Protein AF-N8VM31-F1 (afdb_monomer_lite)

Foldseek 3Di:
DADDPVCVQVVCQVVVFFKWKQWPRHTAWTWDFDDVVLVRAIWIFGDPVPPDDTDTDGPVHNDCVVVQVVCVVVVIDIDMDGHDHPPPDPDD

Radius of gyration: 13.93 Å; chains: 1; bounding box: 36×43×25 Å

Secondary structure (DSSP, 8-state):
----HHHHHHHHHHHT-SEEEEETTEEEEEEE---GGGTT--EEE---SSSPPP-EEE-SSS-HHHHHHHHHHTT--EEEEE------PPP-

Sequence (92 aa):
MSYDLDKVISFGQKIGAEVAVIMNNELRNYYKMGNKDTKYCCLTYTNHNNGRPLRWESANEYHYERIIEFNRSMGYAVEVIEIPKHEKKPEP

Structure (mmCIF, N/CA/C/O backbone):
data_AF-N8VM31-F1
#
_entry.id   AF-N8VM31-F1
#
loop_
_atom_site.group_PDB
_atom_site.id
_atom_site.type_symbol
_atom_site.label_atom_id
_atom_site.label_alt_id
_atom_site.label_comp_id
_atom_site.label_asym_id
_atom_site.label_entity_id
_atom_site.label_seq_id
_atom_site.pdbx_PDB_ins_code
_atom_site.Cartn_x
_atom_site.Cartn_y
_atom_site.Cartn_z
_atom_site.occupancy
_atom_site.B_iso_or_equiv
_atom_site.auth_seq_id
_atom_site.auth_comp_id
_atom_site.auth_asym_id
_atom_site.auth_atom_id
_atom_site.pdbx_PDB_model_num
ATOM 1 N N . MET A 1 1 ? -19.732 -3.532 4.880 1.00 50.81 1 MET A N 1
ATOM 2 C CA . MET A 1 1 ? -18.942 -4.781 4.921 1.00 50.81 1 MET A CA 1
ATOM 3 C C . MET A 1 1 ? -17.563 -4.412 5.430 1.00 50.81 1 MET A C 1
ATOM 5 O O . MET A 1 1 ? -17.089 -3.351 5.061 1.00 50.81 1 MET A O 1
ATOM 9 N N . SER A 1 2 ? -16.997 -5.216 6.326 1.00 76.50 2 SER A N 1
ATOM 10 C CA . SER A 1 2 ? -15.610 -5.096 6.791 1.00 76.50 2 SER A CA 1
ATOM 11 C C . SER A 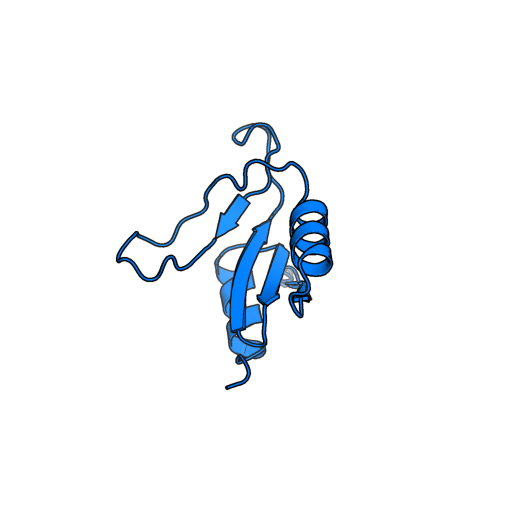1 2 ? -14.736 -5.979 5.894 1.00 76.50 2 SER A C 1
ATOM 13 O O . SER A 1 2 ? -15.213 -6.996 5.385 1.00 76.50 2 SER A O 1
ATOM 15 N N . TYR A 1 3 ? -13.511 -5.546 5.613 1.00 86.25 3 TYR A N 1
ATOM 16 C CA . TYR A 1 3 ? -12.540 -6.300 4.822 1.00 86.25 3 TYR A CA 1
ATOM 17 C C . TYR A 1 3 ? -12.111 -7.591 5.550 1.00 86.25 3 TYR A C 1
ATOM 19 O O . TYR A 1 3 ? -12.172 -7.693 6.771 1.00 86.25 3 TYR A O 1
ATOM 27 N N . ASP A 1 4 ? -11.660 -8.591 4.795 1.00 93.94 4 ASP A N 1
ATOM 28 C CA . ASP A 1 4 ? -11.116 -9.836 5.347 1.00 93.94 4 ASP A CA 1
ATOM 29 C C . ASP A 1 4 ? -9.607 -9.665 5.585 1.00 93.94 4 ASP A C 1
ATOM 31 O O . ASP A 1 4 ? -8.831 -9.603 4.626 1.00 93.94 4 ASP A O 1
ATOM 35 N N . LEU A 1 5 ? -9.202 -9.531 6.852 1.00 94.69 5 LEU A N 1
ATOM 36 C CA . LEU A 1 5 ? -7.818 -9.242 7.241 1.00 94.69 5 LEU A CA 1
ATOM 37 C C . LEU A 1 5 ? -6.831 -10.305 6.733 1.00 94.69 5 LEU A C 1
ATOM 39 O O . LEU A 1 5 ? -5.787 -9.954 6.181 1.00 94.69 5 LEU A O 1
ATOM 43 N N . ASP A 1 6 ? -7.177 -11.588 6.839 1.00 95.00 6 ASP A N 1
ATOM 44 C CA . ASP A 1 6 ? -6.301 -12.685 6.415 1.00 95.00 6 ASP A CA 1
ATOM 45 C C . ASP A 1 6 ? -6.090 -12.669 4.898 1.00 95.00 6 ASP A C 1
ATOM 47 O O . ASP A 1 6 ? -4.973 -12.868 4.404 1.00 95.00 6 ASP A O 1
ATOM 51 N N . LYS A 1 7 ? -7.142 -12.362 4.129 1.00 95.50 7 LYS A N 1
ATOM 52 C CA . LYS A 1 7 ? -7.016 -12.162 2.677 1.00 95.50 7 LYS A CA 1
ATOM 53 C C . LYS A 1 7 ? -6.175 -10.938 2.339 1.00 95.50 7 LYS A C 1
ATOM 55 O O . LYS A 1 7 ? -5.370 -11.005 1.410 1.00 95.50 7 LYS A O 1
ATOM 60 N N . VAL A 1 8 ? -6.334 -9.837 3.076 1.00 95.88 8 VAL A N 1
ATOM 61 C CA . VAL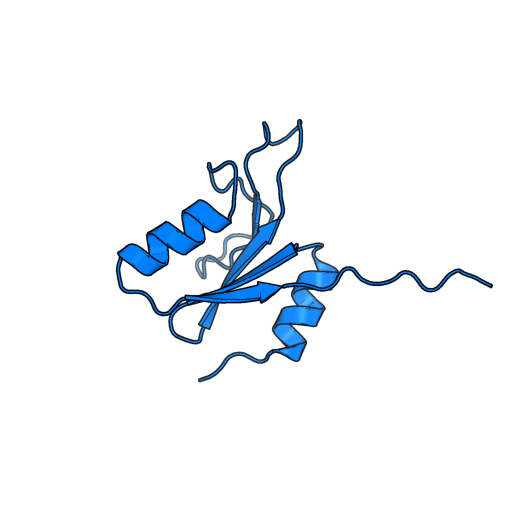 A 1 8 ? -5.542 -8.619 2.858 1.00 95.88 8 VAL A CA 1
ATOM 62 C C . VAL A 1 8 ? -4.058 -8.906 3.077 1.00 95.88 8 VAL A C 1
ATOM 64 O O . VAL A 1 8 ? -3.252 -8.572 2.205 1.00 95.88 8 VAL A O 1
ATOM 67 N N . ILE A 1 9 ? -3.713 -9.562 4.189 1.00 96.31 9 ILE A N 1
ATOM 68 C CA . ILE A 1 9 ? -2.333 -9.902 4.552 1.00 96.31 9 ILE A CA 1
ATOM 69 C C . ILE A 1 9 ? -1.738 -10.896 3.555 1.00 96.31 9 ILE A C 1
ATOM 71 O O . ILE A 1 9 ? -0.693 -10.619 2.967 1.00 96.31 9 ILE A O 1
ATOM 75 N N . SER A 1 10 ? -2.411 -12.024 3.314 1.00 95.88 10 SER A N 1
ATOM 76 C CA . SER A 1 10 ? -1.900 -13.074 2.421 1.00 95.88 10 SER A CA 1
ATOM 77 C C . SER A 1 10 ? -1.697 -12.576 0.988 1.00 95.88 10 SER A C 1
ATOM 79 O O . SER A 1 10 ? -0.688 -12.892 0.349 1.00 95.88 10 SER A O 1
ATOM 81 N N . PHE A 1 11 ? -2.609 -11.741 0.479 1.00 95.38 11 PHE A N 1
ATOM 82 C CA . PHE A 1 11 ? -2.438 -11.125 -0.832 1.00 95.38 11 PHE A CA 1
ATOM 83 C C . PHE A 1 11 ? -1.310 -10.089 -0.832 1.00 95.38 11 PHE A C 1
ATOM 85 O O . PHE A 1 11 ? -0.492 -10.097 -1.753 1.00 95.38 11 PHE A O 1
ATOM 92 N N . GLY A 1 12 ? -1.215 -9.251 0.206 1.00 96.44 12 GLY A N 1
ATOM 93 C CA . GLY A 1 12 ? -0.128 -8.285 0.376 1.00 96.44 12 GLY A CA 1
ATOM 94 C C . GLY A 1 12 ? 1.247 -8.956 0.347 1.00 96.44 12 GLY A C 1
ATOM 95 O O . GLY A 1 12 ? 2.128 -8.533 -0.402 1.00 96.44 12 GLY A O 1
ATOM 96 N N . GLN A 1 13 ? 1.405 -10.065 1.073 1.00 96.44 13 GLN A N 1
ATOM 97 C CA . GLN A 1 13 ? 2.626 -10.874 1.062 1.00 96.44 13 GLN A CA 1
ATOM 98 C C . GLN A 1 13 ? 2.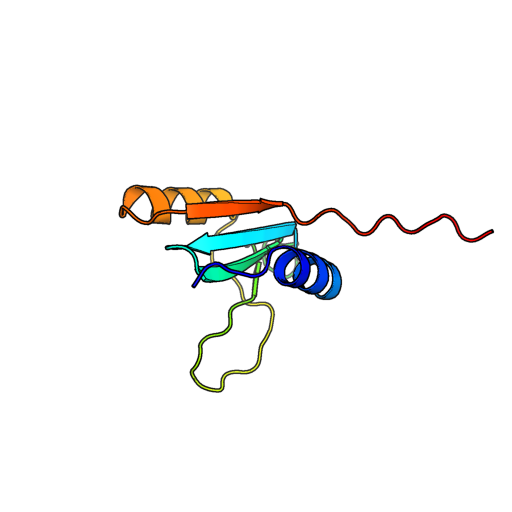933 -11.419 -0.333 1.00 96.44 13 GLN A C 1
ATOM 100 O O . GLN A 1 13 ? 4.060 -11.293 -0.814 1.00 96.44 13 GLN A O 1
ATOM 105 N N . LYS A 1 14 ? 1.924 -11.976 -1.015 1.00 95.00 14 LYS A N 1
ATOM 106 C CA . LYS A 1 14 ? 2.063 -12.535 -2.367 1.00 95.00 14 LYS A CA 1
ATOM 107 C C . LYS A 1 14 ? 2.583 -11.512 -3.380 1.00 95.00 14 LYS A C 1
ATOM 109 O O . LYS A 1 14 ? 3.372 -11.874 -4.250 1.00 95.00 14 LYS A O 1
ATOM 114 N N . ILE A 1 15 ? 2.143 -10.254 -3.298 1.00 94.88 15 ILE A N 1
ATOM 115 C CA . ILE A 1 15 ? 2.562 -9.195 -4.234 1.00 94.88 15 ILE A CA 1
ATOM 116 C C . ILE A 1 15 ? 3.811 -8.424 -3.775 1.00 94.88 15 ILE A C 1
ATOM 118 O O . ILE A 1 15 ? 4.311 -7.572 -4.518 1.00 94.88 15 ILE A O 1
ATOM 122 N N . GLY A 1 16 ? 4.318 -8.718 -2.573 1.00 95.12 16 GLY A N 1
ATOM 123 C CA . GLY A 1 16 ? 5.452 -8.027 -1.960 1.00 95.12 16 GLY A CA 1
ATOM 124 C C . GLY A 1 16 ? 5.126 -6.595 -1.535 1.00 95.12 16 GLY A C 1
ATOM 125 O O . GLY A 1 16 ? 5.939 -5.700 -1.759 1.00 95.12 16 GLY A O 1
ATOM 126 N N . ALA A 1 17 ? 3.923 -6.366 -1.007 1.00 96.69 17 ALA A N 1
ATOM 127 C CA . ALA A 1 17 ? 3.549 -5.110 -0.366 1.00 96.69 17 ALA A CA 1
ATOM 128 C C . ALA A 1 17 ? 4.182 -4.992 1.028 1.00 96.69 17 ALA A C 1
ATOM 130 O O . ALA A 1 17 ? 4.448 -5.999 1.679 1.00 96.69 17 ALA A O 1
ATOM 131 N N . GLU A 1 18 ? 4.384 -3.759 1.484 1.00 96.81 18 GLU A N 1
ATOM 132 C CA . GLU A 1 18 ? 4.847 -3.447 2.843 1.00 96.81 18 GLU A CA 1
ATOM 133 C C . GLU A 1 18 ? 3.682 -3.022 3.736 1.00 96.81 18 GLU A C 1
ATOM 135 O O . GLU A 1 18 ? 3.642 -3.380 4.909 1.00 96.81 18 GLU A O 1
ATOM 140 N N . VAL A 1 19 ? 2.698 -2.313 3.174 1.00 97.25 19 VAL A N 1
ATOM 141 C CA . VAL A 1 19 ? 1.479 -1.919 3.888 1.00 97.25 19 VAL A CA 1
ATOM 142 C C . VAL A 1 19 ? 0.244 -2.059 3.001 1.00 97.25 19 VAL A C 1
ATOM 144 O O . VAL A 1 19 ? 0.312 -1.908 1.776 1.00 97.25 19 VAL A O 1
ATOM 147 N N . ALA A 1 20 ? -0.902 -2.310 3.626 1.00 97.38 20 ALA A N 1
ATOM 148 C CA . ALA A 1 20 ? -2.222 -2.144 3.035 1.00 97.38 20 ALA A CA 1
ATOM 149 C C . ALA A 1 20 ? -2.942 -0.977 3.711 1.00 97.38 20 ALA A C 1
ATOM 151 O O . ALA A 1 20 ? -2.915 -0.837 4.933 1.00 97.38 20 ALA A O 1
ATOM 152 N N . VAL A 1 21 ? -3.593 -0.139 2.911 1.00 96.69 21 VAL A N 1
ATOM 153 C CA . VAL A 1 21 ? -4.390 0.985 3.399 1.00 96.69 21 VAL A CA 1
ATOM 154 C C . VAL A 1 21 ? -5.861 0.633 3.267 1.00 96.69 21 VAL A C 1
ATOM 156 O O . VAL A 1 21 ? -6.363 0.407 2.161 1.00 96.69 21 VAL A O 1
ATOM 159 N N . ILE A 1 22 ? -6.546 0.617 4.404 1.00 96.19 22 ILE A N 1
ATOM 160 C CA . ILE A 1 22 ? -7.996 0.515 4.496 1.00 96.19 22 ILE A CA 1
ATOM 161 C C . ILE A 1 22 ? -8.550 1.930 4.632 1.00 96.19 22 ILE A C 1
ATOM 163 O O . ILE A 1 22 ? -8.128 2.700 5.493 1.00 96.19 22 ILE A O 1
ATOM 167 N N . MET A 1 23 ? -9.505 2.277 3.779 1.00 94.88 23 MET A N 1
ATOM 168 C CA . MET A 1 23 ? -10.160 3.578 3.774 1.00 94.88 23 MET A CA 1
ATOM 169 C C . MET A 1 23 ? -11.665 3.373 3.851 1.00 94.88 23 MET A C 1
ATOM 171 O O . MET A 1 23 ? -12.226 2.649 3.034 1.00 94.88 23 MET A O 1
ATOM 175 N N . ASN A 1 24 ? -12.319 3.991 4.836 1.00 94.06 24 ASN A N 1
ATOM 176 C CA . ASN A 1 24 ? -13.756 3.829 5.078 1.00 94.06 24 ASN A CA 1
ATOM 177 C C . ASN A 1 24 ? -14.191 2.348 5.150 1.00 94.06 24 ASN A C 1
ATOM 179 O O . ASN A 1 24 ? -15.226 1.970 4.608 1.00 94.06 24 ASN A O 1
ATOM 183 N N . ASN A 1 25 ? -13.396 1.524 5.846 1.00 92.69 25 ASN A N 1
ATOM 184 C CA . ASN A 1 25 ? -13.618 0.084 6.045 1.00 92.69 25 ASN A CA 1
ATOM 185 C C . ASN A 1 25 ? -13.490 -0.790 4.776 1.00 92.69 25 ASN A C 1
ATOM 187 O O . ASN A 1 25 ? -13.881 -1.957 4.788 1.00 92.69 25 ASN A O 1
ATOM 191 N N . GLU A 1 26 ? -12.910 -0.255 3.700 1.00 92.81 26 GLU A N 1
ATOM 192 C CA . GLU A 1 26 ? -12.637 -0.987 2.462 1.00 92.81 26 GLU A CA 1
ATOM 193 C C . GLU A 1 26 ? -11.149 -0.940 2.105 1.00 92.81 26 GLU A C 1
ATOM 195 O O . GLU A 1 26 ? -10.467 0.065 2.315 1.00 92.81 26 GLU A O 1
ATOM 200 N N . LEU A 1 27 ? -10.630 -2.033 1.539 1.00 94.06 27 LEU A N 1
ATOM 201 C CA . LEU A 1 27 ? -9.265 -2.061 1.023 1.00 94.06 27 LEU A CA 1
ATOM 202 C C . LEU A 1 27 ? -9.137 -1.075 -0.141 1.00 94.06 27 LEU A C 1
ATOM 204 O O . LEU A 1 27 ? -9.751 -1.254 -1.192 1.00 94.06 27 LEU A O 1
ATOM 208 N N . ARG A 1 28 ? -8.290 -0.063 0.039 1.00 93.25 28 ARG A N 1
ATOM 209 C CA . ARG A 1 28 ? -8.067 0.984 -0.953 1.00 93.25 28 ARG A CA 1
ATOM 210 C C . ARG A 1 28 ? -6.889 0.630 -1.856 1.00 93.25 28 ARG A C 1
ATOM 212 O O . ARG A 1 28 ? -7.068 0.423 -3.056 1.00 93.25 28 ARG A O 1
ATOM 219 N N . ASN A 1 29 ? -5.695 0.524 -1.273 1.00 95.31 29 ASN A N 1
ATOM 220 C CA . ASN A 1 29 ? -4.437 0.338 -1.993 1.00 95.31 29 ASN A CA 1
ATOM 221 C C . ASN A 1 29 ? -3.437 -0.470 -1.151 1.00 95.31 29 ASN A C 1
ATOM 223 O O . ASN A 1 29 ? -3.418 -0.350 0.074 1.00 95.31 29 ASN A O 1
ATOM 227 N N . TYR A 1 30 ? -2.535 -1.196 -1.812 1.00 97.44 30 TYR A N 1
ATOM 228 C CA . TYR A 1 30 ? -1.274 -1.633 -1.204 1.00 97.44 30 TYR A CA 1
ATOM 229 C C . TYR A 1 30 ? -0.144 -0.676 -1.571 1.00 97.44 30 TYR A C 1
ATOM 231 O O . TYR A 1 30 ? -0.162 -0.096 -2.661 1.00 97.44 30 TYR A O 1
ATOM 239 N N . TYR A 1 31 ? 0.854 -0.555 -0.699 1.00 97.12 31 TYR A N 1
ATOM 240 C CA . TYR A 1 31 ? 2.050 0.244 -0.944 1.00 97.12 31 TYR A CA 1
ATOM 241 C C . TYR A 1 31 ? 3.330 -0.520 -0.627 1.00 97.12 31 TYR A C 1
ATOM 243 O O . TYR A 1 31 ? 3.342 -1.444 0.188 1.00 97.12 31 TYR A O 1
ATOM 251 N N . LYS A 1 32 ? 4.411 -0.103 -1.286 1.00 96.19 32 LYS A N 1
ATOM 252 C CA . LYS A 1 32 ? 5.792 -0.425 -0.921 1.00 96.19 32 LYS A CA 1
ATOM 253 C C . LYS A 1 32 ? 6.724 0.706 -1.329 1.00 96.19 32 LYS A C 1
ATOM 255 O O . LYS A 1 32 ? 6.408 1.478 -2.244 1.00 96.19 32 LYS A O 1
ATOM 260 N N . MET A 1 33 ? 7.881 0.779 -0.693 1.00 95.88 33 MET A N 1
ATOM 261 C CA . MET A 1 33 ? 8.902 1.751 -1.038 1.00 95.88 33 MET A CA 1
ATOM 262 C C . MET A 1 33 ? 9.453 1.542 -2.449 1.00 95.88 33 MET A C 1
ATOM 264 O O . MET A 1 33 ? 9.560 0.431 -2.977 1.00 95.88 33 MET A O 1
ATOM 268 N N . GLY A 1 34 ? 9.768 2.672 -3.077 1.00 93.81 34 GLY A N 1
ATOM 269 C CA . GLY A 1 34 ? 10.416 2.720 -4.374 1.00 93.81 34 GLY A CA 1
ATOM 270 C C . GLY A 1 34 ? 11.893 2.365 -4.312 1.00 93.81 34 GLY A C 1
ATOM 271 O O . GLY A 1 34 ? 12.498 2.271 -3.247 1.00 93.81 34 GLY A O 1
ATOM 272 N N . ASN A 1 35 ? 12.501 2.239 -5.483 1.00 93.75 35 ASN A N 1
ATOM 273 C CA . ASN A 1 35 ? 13.941 2.071 -5.634 1.00 93.75 35 ASN A CA 1
ATOM 274 C C . ASN A 1 35 ? 14.476 3.064 -6.679 1.00 93.75 35 ASN A C 1
ATOM 276 O O . ASN A 1 35 ? 13.744 3.922 -7.175 1.00 93.75 35 ASN A O 1
ATOM 280 N N . LYS A 1 36 ? 15.754 2.945 -7.050 1.00 93.44 36 LYS A N 1
ATOM 281 C CA . LYS A 1 36 ? 16.369 3.807 -8.072 1.00 93.44 36 LYS A CA 1
ATOM 282 C C . LYS A 1 36 ? 15.591 3.836 -9.400 1.00 93.44 36 LYS A C 1
ATOM 284 O O . LYS A 1 36 ? 15.522 4.887 -10.031 1.00 93.44 36 LYS A O 1
ATOM 289 N N . ASP A 1 37 ? 14.969 2.723 -9.796 1.00 91.38 37 ASP A N 1
ATOM 290 C CA . ASP A 1 37 ? 14.259 2.595 -11.074 1.00 91.38 37 ASP A CA 1
ATOM 291 C C . ASP A 1 37 ? 12.928 3.358 -11.041 1.00 91.38 37 ASP A C 1
ATOM 293 O O . ASP A 1 37 ? 12.484 3.905 -12.048 1.00 91.38 37 ASP A O 1
ATOM 297 N N . THR A 1 38 ? 12.325 3.476 -9.855 1.00 90.56 38 THR A N 1
ATOM 298 C CA . THR A 1 38 ? 11.141 4.310 -9.613 1.00 90.56 38 THR A CA 1
ATOM 299 C C . THR A 1 38 ? 11.500 5.739 -9.211 1.00 90.56 38 THR A C 1
ATOM 301 O O . THR A 1 38 ? 10.622 6.494 -8.797 1.00 90.56 38 THR A O 1
ATOM 304 N N . LYS A 1 39 ? 12.783 6.126 -9.308 1.00 93.62 39 LYS A N 1
ATOM 305 C CA . LYS A 1 39 ? 13.316 7.403 -8.802 1.00 93.62 39 LYS A CA 1
ATOM 306 C C . LYS A 1 39 ? 12.982 7.631 -7.323 1.00 93.62 39 LYS A C 1
ATOM 308 O O . LYS A 1 39 ? 12.768 8.763 -6.902 1.00 93.62 39 LYS A O 1
ATOM 313 N N . TYR A 1 40 ? 12.935 6.542 -6.557 1.00 92.44 40 TYR A N 1
ATOM 314 C CA . TYR A 1 40 ? 12.567 6.485 -5.143 1.00 92.44 40 TYR A CA 1
ATOM 315 C C . TYR A 1 40 ? 11.110 6.857 -4.832 1.00 92.44 40 TYR A C 1
ATOM 317 O O . TYR A 1 40 ? 10.745 6.929 -3.662 1.00 92.44 40 TYR A O 1
ATOM 325 N N . CYS A 1 41 ? 10.250 7.026 -5.841 1.00 94.44 41 CYS A N 1
ATOM 326 C CA . CYS A 1 41 ? 8.814 7.151 -5.611 1.00 94.44 41 CYS A CA 1
ATOM 327 C C . CYS A 1 41 ? 8.254 5.819 -5.100 1.00 94.44 41 CYS A C 1
ATOM 329 O O . CYS A 1 41 ? 8.508 4.769 -5.704 1.00 94.44 41 CYS A O 1
ATOM 331 N N . CYS A 1 42 ? 7.467 5.867 -4.026 1.00 95.81 42 CYS A N 1
ATOM 332 C CA . CYS A 1 42 ? 6.703 4.732 -3.543 1.00 95.81 42 CYS A CA 1
ATOM 333 C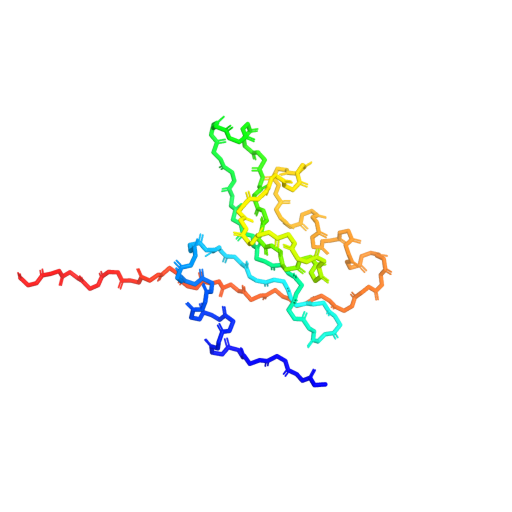 C . CYS A 1 42 ? 5.744 4.227 -4.627 1.00 95.81 42 CYS A C 1
ATOM 335 O O . CYS A 1 42 ? 5.270 4.962 -5.503 1.00 95.81 42 CYS A O 1
ATOM 337 N N . LEU A 1 43 ? 5.507 2.924 -4.579 1.00 96.69 43 LEU A N 1
ATOM 338 C CA . LEU A 1 43 ? 4.669 2.220 -5.526 1.00 96.69 43 LEU A CA 1
ATOM 339 C C . LEU A 1 43 ? 3.337 1.897 -4.874 1.00 96.69 43 LEU A C 1
ATOM 341 O O . LEU A 1 43 ? 3.280 1.549 -3.696 1.00 96.69 43 LEU A O 1
ATOM 345 N N . THR A 1 44 ? 2.275 1.962 -5.666 1.00 96.62 44 THR A N 1
ATOM 346 C CA . THR A 1 44 ? 0.937 1.569 -5.252 1.00 96.62 44 THR A CA 1
ATOM 347 C C . THR A 1 44 ? 0.390 0.453 -6.129 1.00 96.62 44 THR A C 1
ATOM 349 O O . THR A 1 44 ? 0.697 0.375 -7.319 1.00 96.62 44 THR A O 1
ATOM 352 N N . TYR A 1 45 ? -0.397 -0.429 -5.522 1.00 96.31 45 TYR A N 1
ATOM 353 C CA . TYR A 1 45 ? -1.115 -1.500 -6.197 1.00 96.31 45 TYR A CA 1
ATOM 354 C C . TYR A 1 45 ? -2.606 -1.328 -5.910 1.00 96.31 45 TYR A C 1
ATOM 356 O O . TYR A 1 45 ? -3.057 -1.506 -4.774 1.00 96.31 45 TYR A O 1
ATOM 364 N N . THR A 1 46 ? -3.362 -0.945 -6.937 1.00 91.56 46 THR A N 1
ATOM 365 C CA . THR A 1 46 ? -4.756 -0.501 -6.806 1.00 91.56 46 THR A CA 1
ATOM 366 C C . THR A 1 46 ? -5.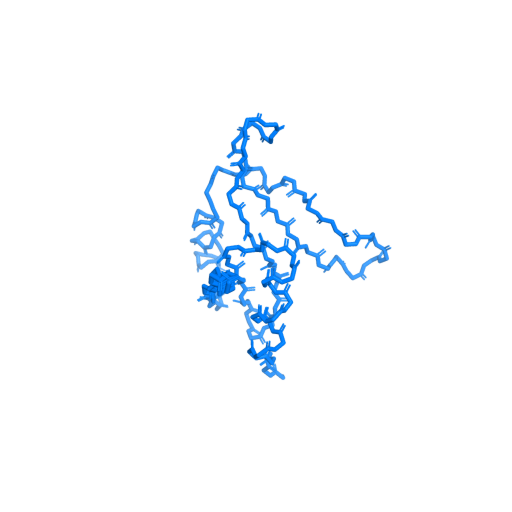646 -1.262 -7.769 1.00 91.56 46 THR A C 1
ATOM 368 O O . THR A 1 46 ? -5.341 -1.357 -8.959 1.00 91.56 46 THR A O 1
ATOM 371 N N . ASN A 1 47 ? -6.794 -1.732 -7.282 1.00 86.69 47 ASN A N 1
ATOM 372 C CA . ASN A 1 47 ? -7.880 -2.111 -8.172 1.00 86.69 47 ASN A CA 1
ATOM 373 C C . ASN A 1 47 ? -8.668 -0.855 -8.558 1.00 86.69 47 ASN A C 1
ATOM 375 O O . ASN A 1 47 ? -9.430 -0.311 -7.764 1.00 86.69 47 ASN A O 1
ATOM 379 N N . HIS A 1 48 ? -8.467 -0.382 -9.786 1.00 84.50 48 HIS A N 1
ATOM 380 C CA . HIS A 1 48 ? -9.147 0.808 -10.302 1.00 84.50 48 HIS A CA 1
ATOM 381 C C . HIS A 1 48 ? -10.630 0.571 -10.636 1.00 84.50 48 HIS A C 1
ATOM 383 O O . HIS A 1 48 ? -11.313 1.521 -11.009 1.00 84.50 48 HIS A O 1
ATOM 389 N N . ASN A 1 49 ? -11.130 -0.671 -10.544 1.00 83.56 49 ASN A N 1
ATOM 390 C CA . ASN A 1 49 ? -12.515 -1.059 -10.855 1.00 83.56 49 ASN A CA 1
ATOM 391 C C . ASN A 1 49 ? -13.001 -0.624 -12.254 1.00 83.56 49 ASN A C 1
ATOM 393 O O . ASN A 1 49 ? -14.195 -0.481 -12.495 1.00 83.56 49 ASN A O 1
ATOM 397 N N . ASN A 1 50 ? -12.076 -0.421 -13.193 1.00 86.62 50 ASN A N 1
ATOM 398 C CA . ASN A 1 50 ? -12.348 0.071 -14.547 1.00 86.62 50 ASN A CA 1
ATOM 399 C C . ASN A 1 50 ? -11.756 -0.842 -15.637 1.00 86.62 50 ASN A C 1
ATOM 401 O O . ASN A 1 50 ? -11.509 -0.401 -16.756 1.00 86.62 50 ASN A O 1
ATOM 405 N N . GLY A 1 51 ? -11.467 -2.101 -15.295 1.00 86.38 51 GLY A N 1
ATOM 406 C CA . GLY A 1 51 ? -10.872 -3.084 -16.206 1.00 86.38 51 GLY A CA 1
ATOM 407 C C . GLY A 1 51 ? -9.368 -2.918 -16.449 1.00 86.38 51 GLY A C 1
ATOM 408 O O . GLY A 1 51 ? -8.781 -3.732 -17.160 1.00 86.38 51 GLY A O 1
ATOM 409 N N . ARG A 1 52 ? -8.710 -1.908 -15.858 1.00 88.12 52 ARG A N 1
ATOM 410 C CA . ARG A 1 52 ? -7.247 -1.787 -15.940 1.00 88.12 52 ARG A CA 1
ATOM 411 C C . ARG A 1 52 ? -6.574 -2.961 -15.215 1.00 88.12 52 ARG A C 1
ATOM 413 O O . ARG A 1 52 ? -7.017 -3.335 -14.128 1.00 88.12 52 ARG A O 1
ATOM 420 N N . PRO A 1 53 ? -5.495 -3.528 -15.784 1.00 88.25 53 PRO A N 1
ATOM 421 C CA . PRO A 1 53 ? -4.792 -4.639 -15.164 1.00 88.25 53 PRO A CA 1
ATOM 422 C C . PRO A 1 53 ? -4.154 -4.206 -13.845 1.00 88.25 53 PRO A C 1
ATOM 424 O O . PRO A 1 53 ? -3.598 -3.110 -13.736 1.00 88.25 53 PRO A O 1
ATOM 427 N N . LEU A 1 54 ? -4.193 -5.107 -12.868 1.00 90.00 54 LEU A N 1
ATOM 428 C CA . LEU A 1 54 ? -3.532 -4.926 -11.586 1.00 90.00 54 LEU A CA 1
ATOM 429 C C . LEU A 1 54 ? -2.008 -4.945 -11.762 1.00 90.00 54 LEU A C 1
ATOM 431 O O . LEU A 1 54 ? -1.438 -5.907 -12.281 1.00 90.00 54 LEU A O 1
ATOM 435 N N . ARG A 1 55 ? -1.345 -3.873 -11.329 1.00 93.50 55 ARG A N 1
ATOM 436 C CA . ARG A 1 55 ? 0.107 -3.696 -11.432 1.00 93.50 55 ARG A CA 1
ATOM 437 C C . ARG A 1 55 ? 0.600 -2.675 -10.414 1.00 93.50 55 ARG A C 1
ATOM 439 O O . ARG A 1 55 ? -0.184 -1.889 -9.890 1.00 93.50 55 ARG A O 1
ATOM 446 N N . TRP A 1 56 ? 1.909 -2.670 -10.194 1.00 95.56 56 TRP A N 1
ATOM 447 C CA . TRP A 1 56 ? 2.572 -1.599 -9.462 1.00 95.56 56 TRP A CA 1
ATOM 448 C C . TRP A 1 56 ? 2.631 -0.333 -10.319 1.00 95.56 56 TRP A C 1
ATOM 450 O O . TRP A 1 56 ? 3.078 -0.375 -11.465 1.00 95.56 56 TRP A O 1
ATOM 460 N N . GLU A 1 57 ? 2.195 0.786 -9.754 1.00 93.94 57 GLU A N 1
ATOM 461 C CA . GLU A 1 57 ? 2.240 2.106 -10.380 1.00 93.94 57 GLU A CA 1
ATOM 462 C C . GLU A 1 57 ? 2.948 3.095 -9.447 1.00 93.94 57 GLU A C 1
ATOM 464 O O . GLU A 1 57 ? 2.903 2.947 -8.227 1.00 93.94 57 GLU A O 1
ATOM 469 N N . SER A 1 58 ? 3.618 4.105 -10.009 1.00 93.44 58 SER A N 1
ATOM 470 C CA . SER A 1 58 ? 4.173 5.204 -9.208 1.00 93.44 58 SER A CA 1
ATOM 471 C C . SER A 1 58 ? 3.039 5.936 -8.498 1.00 93.44 58 SER A C 1
ATOM 473 O O . SER A 1 58 ? 2.095 6.385 -9.149 1.00 93.44 58 SER A O 1
ATOM 475 N N . ALA A 1 59 ? 3.154 6.103 -7.183 1.00 90.56 59 ALA A N 1
ATOM 476 C CA . ALA A 1 59 ? 2.239 6.941 -6.415 1.00 90.56 59 ALA A CA 1
ATOM 477 C C . ALA A 1 59 ? 2.621 8.434 -6.462 1.00 90.56 59 ALA A C 1
ATOM 479 O O . ALA A 1 59 ? 1.930 9.254 -5.869 1.00 90.56 59 ALA A O 1
ATOM 480 N N . ASN A 1 60 ? 3.710 8.784 -7.166 1.00 89.31 60 ASN A N 1
ATOM 481 C CA . ASN A 1 60 ? 4.263 10.142 -7.274 1.00 89.31 60 ASN A CA 1
ATOM 482 C C . ASN A 1 60 ? 4.564 10.800 -5.923 1.00 89.31 60 ASN A C 1
ATOM 484 O O . ASN A 1 60 ? 4.590 12.022 -5.815 1.00 89.31 60 ASN A O 1
ATOM 488 N N . GLU A 1 61 ? 4.825 9.977 -4.913 1.00 93.50 61 GLU A N 1
ATOM 489 C CA . GLU A 1 61 ? 5.311 10.418 -3.620 1.00 93.50 61 GLU A CA 1
ATOM 490 C C . GLU A 1 61 ? 6.466 9.554 -3.151 1.00 93.50 61 GLU A C 1
ATOM 492 O O . GLU A 1 61 ? 6.574 8.396 -3.544 1.00 93.50 61 GLU A O 1
ATOM 497 N N . TYR A 1 62 ? 7.321 10.103 -2.297 1.00 93.31 62 TYR A N 1
ATOM 498 C CA . TYR A 1 62 ? 8.509 9.391 -1.814 1.00 93.31 62 TYR A CA 1
ATOM 499 C C . TYR A 1 62 ? 8.216 8.449 -0.647 1.00 93.31 62 TYR A C 1
ATOM 501 O O . TYR A 1 62 ? 8.930 7.468 -0.473 1.00 93.31 62 TYR A O 1
ATOM 509 N N . HIS A 1 63 ? 7.166 8.717 0.132 1.00 93.56 63 HIS A N 1
ATOM 510 C CA . HIS A 1 63 ? 6.802 7.916 1.299 1.00 93.56 63 HIS A CA 1
ATOM 511 C C . HIS A 1 63 ? 5.285 7.761 1.396 1.00 93.56 63 HIS A C 1
ATOM 513 O O . HIS A 1 63 ? 4.551 8.749 1.303 1.00 93.56 63 HIS A O 1
ATOM 519 N N . TYR A 1 64 ? 4.809 6.534 1.612 1.00 92.62 64 TYR A N 1
ATOM 520 C CA . TYR A 1 64 ? 3.373 6.245 1.683 1.00 92.62 64 TYR A CA 1
ATOM 521 C C . TYR A 1 64 ? 2.697 6.886 2.907 1.00 92.62 64 TYR A C 1
ATOM 523 O O . TYR A 1 64 ? 1.501 7.165 2.859 1.00 92.62 64 TYR A O 1
ATOM 531 N N . GLU A 1 65 ? 3.444 7.196 3.974 1.00 94.25 65 GLU A N 1
ATOM 532 C CA . GLU A 1 65 ? 2.909 7.909 5.147 1.00 94.25 65 GLU A CA 1
ATOM 533 C C . GLU A 1 65 ? 2.335 9.277 4.783 1.00 94.25 65 GLU A C 1
ATOM 535 O O . GLU A 1 65 ? 1.247 9.611 5.237 1.00 94.25 65 GLU A O 1
ATOM 540 N N . ARG A 1 66 ? 2.986 10.027 3.883 1.00 93.88 66 ARG A N 1
ATOM 541 C CA . ARG A 1 66 ? 2.479 11.337 3.441 1.00 93.88 66 ARG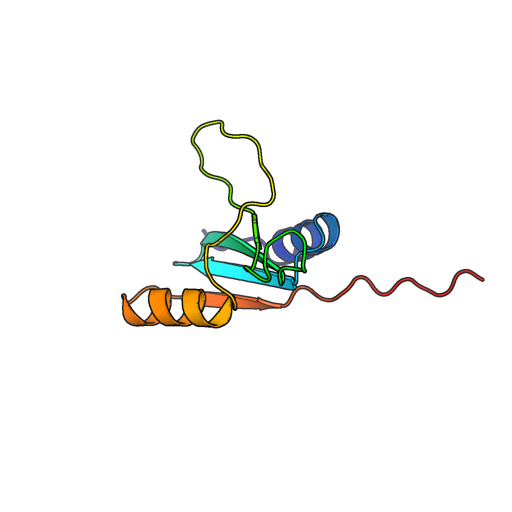 A CA 1
ATOM 542 C C . ARG A 1 66 ? 1.124 11.211 2.744 1.00 93.88 66 ARG A C 1
ATOM 544 O O . ARG A 1 66 ? 0.247 12.051 2.925 1.00 93.88 66 ARG A O 1
ATOM 551 N N . ILE A 1 67 ? 0.927 10.135 1.978 1.00 92.62 67 ILE A N 1
ATOM 552 C CA . ILE A 1 67 ? -0.358 9.827 1.334 1.00 92.62 67 ILE A CA 1
ATOM 553 C C . ILE A 1 67 ? -1.410 9.481 2.396 1.00 92.62 67 ILE A C 1
ATOM 555 O O . ILE A 1 67 ? -2.548 9.944 2.314 1.00 92.62 67 ILE A O 1
ATOM 559 N N . ILE A 1 68 ? -1.047 8.677 3.398 1.00 94.50 68 ILE A N 1
ATOM 560 C CA . ILE A 1 68 ? -1.939 8.288 4.500 1.00 94.50 68 ILE A CA 1
ATOM 561 C C . ILE A 1 68 ? -2.382 9.522 5.295 1.00 94.50 68 ILE A C 1
ATOM 563 O O . ILE A 1 68 ? -3.578 9.705 5.526 1.00 94.50 68 ILE A O 1
ATOM 567 N N . GLU A 1 69 ? -1.446 10.397 5.662 1.00 95.69 69 GLU A N 1
ATOM 568 C CA . GLU A 1 69 ? -1.711 11.652 6.372 1.00 95.69 69 GLU A CA 1
ATOM 569 C C . GLU A 1 69 ? -2.609 12.591 5.569 1.00 95.69 69 GLU A C 1
ATOM 571 O O . GLU A 1 69 ? -3.561 13.144 6.117 1.00 95.69 69 GLU A O 1
ATOM 576 N N . PHE A 1 70 ? -2.364 12.721 4.263 1.00 94.31 70 PHE A N 1
ATOM 577 C CA . PHE A 1 70 ? -3.215 13.511 3.377 1.00 94.31 70 PHE A CA 1
ATOM 578 C C . PHE A 1 70 ? -4.661 12.994 3.347 1.00 94.31 70 PHE A C 1
ATOM 580 O O . PHE A 1 70 ? -5.608 13.771 3.420 1.00 94.31 70 PHE A O 1
ATOM 587 N N . ASN A 1 71 ? -4.868 11.677 3.291 1.00 93.69 71 ASN A N 1
ATOM 588 C CA . ASN A 1 71 ? -6.224 11.127 3.334 1.00 93.69 71 ASN A CA 1
ATOM 589 C C . ASN A 1 71 ? -6.886 11.334 4.706 1.00 93.69 71 ASN A C 1
ATOM 591 O O . ASN A 1 71 ? -8.068 11.668 4.770 1.00 93.69 71 ASN A O 1
ATOM 595 N N . ARG A 1 72 ? -6.133 11.215 5.806 1.00 95.50 72 ARG A N 1
ATOM 596 C CA . ARG A 1 72 ? -6.646 11.533 7.148 1.00 95.50 72 ARG A CA 1
ATOM 597 C C . ARG A 1 72 ? -7.054 13.002 7.272 1.00 95.50 72 ARG A C 1
ATOM 599 O O . ARG A 1 72 ? -8.110 13.284 7.829 1.00 95.50 72 ARG A O 1
ATOM 606 N N . SER A 1 73 ? -6.268 13.932 6.725 1.00 96.75 73 SER A N 1
ATOM 607 C CA . SER A 1 73 ? -6.578 15.369 6.786 1.00 96.75 73 SER A CA 1
ATOM 608 C C . SER A 1 73 ? -7.811 15.757 5.964 1.00 96.75 73 SER A C 1
ATOM 610 O O . SER A 1 73 ? -8.486 16.727 6.297 1.00 96.75 73 SER A O 1
ATOM 612 N N . MET A 1 74 ? -8.163 14.963 4.948 1.00 95.56 74 MET A N 1
ATOM 613 C CA . MET A 1 74 ? -9.420 15.089 4.202 1.00 95.56 74 MET A CA 1
ATOM 614 C C . MET A 1 74 ? -10.644 14.494 4.927 1.00 95.56 74 MET A C 1
ATOM 616 O O . MET A 1 74 ? -11.746 14.534 4.385 1.00 95.56 74 MET A O 1
ATOM 620 N N . GLY A 1 75 ? -10.479 13.945 6.136 1.00 95.31 75 GLY A N 1
ATOM 621 C CA . GLY A 1 75 ? -11.573 13.398 6.944 1.00 95.31 75 GLY A CA 1
ATOM 622 C C . GLY A 1 75 ? -11.916 11.933 6.664 1.00 95.31 75 GLY A C 1
ATOM 623 O O . GLY A 1 75 ? -12.926 11.443 7.167 1.00 95.31 75 GLY A O 1
ATOM 624 N N . TYR A 1 76 ? -11.097 11.213 5.890 1.00 95.56 76 TYR A N 1
ATOM 625 C CA . TYR A 1 76 ? -11.286 9.776 5.690 1.00 95.56 76 TYR A CA 1
ATOM 626 C C . TYR A 1 76 ? -10.880 8.981 6.938 1.00 95.56 76 TYR A C 1
ATOM 628 O O . TYR A 1 76 ? -9.863 9.268 7.574 1.00 95.56 76 TYR A O 1
ATOM 636 N N . ALA A 1 77 ? -11.630 7.919 7.247 1.00 95.19 77 ALA A N 1
ATOM 637 C CA . ALA A 1 77 ? -11.201 6.923 8.224 1.00 95.19 77 ALA A CA 1
ATOM 638 C C . ALA A 1 77 ? -10.129 6.035 7.579 1.00 95.19 77 ALA A C 1
ATOM 640 O O . ALA A 1 77 ? -10.444 5.251 6.680 1.00 95.19 77 ALA A O 1
ATOM 641 N N . VAL A 1 78 ? -8.872 6.187 8.008 1.00 96.62 78 VAL A N 1
ATOM 642 C CA . VAL A 1 78 ? -7.719 5.485 7.425 1.00 96.62 78 VAL A CA 1
ATOM 643 C C . VAL A 1 78 ? -7.056 4.568 8.445 1.00 96.62 78 VAL A C 1
ATOM 645 O O . VAL A 1 78 ? -6.425 5.035 9.400 1.00 96.62 78 VAL A O 1
ATOM 648 N N . GLU A 1 79 ? -7.134 3.272 8.177 1.00 96.00 79 GLU A N 1
ATOM 649 C CA . GLU A 1 79 ? -6.415 2.217 8.883 1.00 96.00 79 GLU A CA 1
ATOM 650 C C . GLU A 1 79 ? -5.254 1.707 8.016 1.00 96.00 79 GLU A C 1
ATOM 652 O O . GLU A 1 79 ? -5.347 1.627 6.788 1.00 96.00 79 GLU A O 1
ATOM 657 N N . VAL A 1 80 ? -4.131 1.406 8.666 1.00 96.81 80 VAL A N 1
ATOM 658 C CA . VAL A 1 80 ? -2.909 0.928 8.017 1.00 96.81 80 VAL A CA 1
ATOM 659 C C . VAL A 1 80 ? -2.601 -0.442 8.590 1.00 96.81 80 VAL A C 1
ATOM 661 O O . VAL A 1 80 ? -2.434 -0.579 9.798 1.00 96.81 80 VAL A O 1
ATOM 664 N N . ILE A 1 81 ? -2.527 -1.437 7.716 1.00 97.00 81 ILE A N 1
ATOM 665 C CA . ILE A 1 81 ? -2.160 -2.805 8.067 1.00 97.00 81 ILE A CA 1
ATOM 666 C C . ILE A 1 81 ? -0.742 -3.025 7.561 1.00 97.00 81 ILE A C 1
ATOM 668 O O . ILE A 1 81 ? -0.497 -2.991 6.352 1.00 97.00 81 ILE A O 1
ATOM 672 N N . GLU A 1 82 ? 0.194 -3.249 8.476 1.00 96.88 82 GLU A N 1
ATOM 673 C CA . GLU A 1 82 ? 1.544 -3.668 8.113 1.00 96.88 82 GLU A CA 1
ATOM 674 C C . GLU A 1 82 ? 1.514 -5.093 7.561 1.00 96.88 82 GLU A C 1
ATOM 676 O O . GLU A 1 82 ? 0.876 -5.987 8.120 1.00 96.88 82 GLU A O 1
ATOM 681 N N . ILE A 1 83 ? 2.198 -5.306 6.440 1.00 97.00 83 ILE A N 1
ATOM 682 C CA . ILE A 1 83 ? 2.301 -6.616 5.812 1.00 97.00 83 ILE A CA 1
ATOM 683 C C . ILE A 1 83 ? 3.590 -7.267 6.315 1.00 97.00 83 ILE A C 1
ATOM 685 O O . ILE A 1 83 ? 4.683 -6.855 5.912 1.00 97.00 83 ILE A O 1
ATOM 689 N N . PRO A 1 84 ? 3.505 -8.290 7.184 1.00 93.56 84 PRO A N 1
ATOM 690 C CA . PRO A 1 84 ? 4.692 -8.955 7.685 1.00 93.56 84 PRO A CA 1
ATOM 691 C C . PRO A 1 84 ? 5.439 -9.591 6.518 1.00 93.56 84 PRO A C 1
ATOM 693 O O . PRO A 1 84 ? 4.852 -10.305 5.694 1.00 93.56 84 PRO A O 1
ATOM 696 N N . LYS A 1 85 ? 6.752 -9.349 6.460 1.00 85.00 85 LYS A N 1
ATOM 697 C CA . LYS A 1 85 ? 7.624 -10.027 5.501 1.00 85.00 85 LYS A CA 1
ATOM 698 C C . LYS A 1 85 ? 7.448 -11.524 5.698 1.00 85.00 85 LYS A C 1
ATOM 700 O O . LYS A 1 85 ? 7.498 -12.008 6.825 1.00 85.00 85 LYS A O 1
ATOM 705 N N . HIS A 1 86 ? 7.234 -12.252 4.607 1.00 71.19 86 HIS A N 1
ATOM 706 C CA . HIS A 1 86 ? 7.193 -13.701 4.689 1.00 71.19 86 HIS A CA 1
ATOM 707 C C . HIS A 1 86 ? 8.567 -14.162 5.178 1.00 71.19 86 HIS A C 1
ATOM 709 O O . HIS A 1 86 ? 9.553 -14.064 4.444 1.00 71.19 86 HIS A O 1
ATOM 715 N N . GLU A 1 87 ? 8.652 -14.607 6.433 1.00 61.38 87 GLU A N 1
ATOM 716 C CA . GLU A 1 87 ? 9.857 -15.250 6.935 1.00 61.38 87 GLU A CA 1
ATOM 717 C C . GLU A 1 87 ? 10.091 -16.471 6.049 1.00 61.38 87 GLU A C 1
ATOM 719 O O . GLU A 1 87 ? 9.307 -17.425 6.052 1.00 61.38 87 GLU A O 1
ATOM 724 N N . LYS A 1 88 ? 11.138 -16.422 5.220 1.00 55.41 88 LYS A N 1
ATOM 725 C CA . LYS A 1 88 ? 11.654 -17.638 4.606 1.00 55.41 88 LYS A CA 1
ATOM 726 C C . LYS A 1 88 ? 12.140 -18.491 5.769 1.00 55.41 88 LYS A C 1
ATOM 728 O O . LYS A 1 88 ? 13.127 -18.128 6.407 1.00 55.41 88 LYS A O 1
ATOM 733 N N . LYS A 1 89 ? 11.451 -19.599 6.058 1.00 46.97 89 LYS A N 1
ATOM 734 C CA . LYS A 1 89 ? 12.047 -20.651 6.887 1.00 46.97 89 LYS A CA 1
ATOM 735 C C . LYS A 1 89 ? 13.425 -20.959 6.287 1.00 46.97 89 LYS A C 1
ATOM 737 O O . LYS A 1 89 ? 13.490 -21.097 5.062 1.00 46.97 89 LYS A O 1
ATOM 742 N N . PRO A 1 90 ? 14.503 -21.018 7.087 1.00 46.81 90 PRO A N 1
ATOM 743 C CA . PRO A 1 90 ? 15.766 -21.526 6.579 1.00 46.81 90 PRO A CA 1
ATOM 744 C C . PRO A 1 90 ? 15.489 -22.916 5.995 1.00 46.81 90 PRO A C 1
ATOM 746 O O . PRO A 1 90 ? 14.852 -23.745 6.649 1.00 46.81 90 PRO A O 1
ATOM 749 N N . GLU A 1 91 ? 15.855 -23.115 4.728 1.00 54.84 91 GLU A N 1
ATOM 750 C CA . GLU A 1 91 ? 15.832 -24.446 4.123 1.00 54.84 91 GLU A CA 1
ATOM 751 C C . GLU A 1 91 ? 16.748 -25.363 4.957 1.00 54.84 91 GLU A C 1
ATOM 753 O O . GLU A 1 91 ? 17.800 -24.892 5.405 1.00 54.84 91 GLU A O 1
ATOM 758 N N . PRO A 1 92 ? 16.320 -26.606 5.250 1.00 62.84 92 PRO A N 1
ATOM 759 C CA . PRO A 1 92 ? 17.108 -27.558 6.028 1.00 62.84 92 PRO A CA 1
ATOM 760 C C . PRO A 1 92 ? 18.401 -27.979 5.321 1.00 62.84 92 PRO A C 1
ATOM 762 O O . PRO A 1 92 ? 18.415 -28.017 4.068 1.00 62.84 92 PRO A O 1
#

pLDDT: mean 90.37, std 11.34, range [46.81, 97.44]

Organism: NCBI:txid70346